Protein AF-A0AAP1RP75-F1 (afdb_monomer_lite)

Secondary structure (DSSP, 8-state):
--HHHHHHHHHHHTTTS-HHHHHHHHHHHHHHHHH-S-HHHHHHHH--HHHHHHHHHHHHHHHHHHHS-SHHHHHHHHHHHHTT-THHHHHHHHHHHHHHHHHHHHHHHHHHHHTHHHHHHHHHHHH-GGG--HHHHHHHHHHHHHHHHHHHHHHHHHHHHHHHHHHHHHHHHHHHHHT--

Organism: Mammaliicoccus lentus (NCBI:txid42858)

pLDDT: mean 87.61, std 8.23, range [41.91, 96.12]

Radius of gyration: 26.43 Å; chains: 1; bounding box: 54×25×79 Å

Foldseek 3Di:
DFPVVLLVQLLVLLVPDDPVVSVVVSVVVVVVCVPDPDRVVVCVLVDHSNLVSLLVQLVVLLVVCVVPVDPVSLVSNLVSLCVNDVVCNCVLVVLVVVLVVVLVVLLVQLVVLLCLVVVLVVCCVVVNPVSPDPVSVVSSVVSNVVSVVSNVVSVVSSSVSSVVSSVVSVVVSVVVVVVSD

Structure (mmCIF, N/CA/C/O backbone):
data_AF-A0AAP1RP75-F1
#
_entry.id   AF-A0AAP1RP75-F1
#
loop_
_atom_site.group_PDB
_atom_site.id
_atom_site.type_symbol
_atom_site.label_atom_id
_atom_site.label_alt_id
_atom_site.label_comp_id
_atom_site.label_asym_id
_atom_site.label_entity_id
_atom_site.label_seq_id
_atom_site.pdbx_PDB_ins_code
_atom_site.Cartn_x
_atom_site.Cartn_y
_atom_site.Cartn_z
_atom_site.occupancy
_atom_site.B_iso_or_equiv
_atom_site.auth_seq_id
_atom_site.auth_comp_id
_atom_site.auth_asym_id
_atom_site.auth_atom_id
_atom_site.pdbx_PDB_model_num
ATOM 1 N N . MET A 1 1 ? -29.592 -3.137 24.146 1.00 80.94 1 MET A N 1
ATOM 2 C CA . MET A 1 1 ? -28.405 -3.979 24.413 1.00 80.94 1 MET A CA 1
ATOM 3 C C . MET A 1 1 ? -27.857 -3.495 25.737 1.00 80.94 1 MET A C 1
ATOM 5 O O . MET A 1 1 ? -27.804 -2.287 25.896 1.00 80.94 1 MET A O 1
ATOM 9 N N . ASP A 1 2 ? -27.552 -4.378 26.682 1.00 90.06 2 ASP A N 1
ATOM 10 C CA . ASP A 1 2 ? -26.884 -4.002 27.935 1.00 90.06 2 ASP A CA 1
ATOM 11 C C . ASP A 1 2 ? -25.353 -4.013 27.769 1.00 90.06 2 ASP A C 1
ATOM 13 O O . ASP A 1 2 ? -24.830 -4.541 26.782 1.00 90.06 2 ASP A O 1
ATOM 17 N N . LYS A 1 3 ? -24.635 -3.443 28.741 1.00 90.12 3 LYS A N 1
ATOM 18 C CA . LYS A 1 3 ? -23.169 -3.350 28.757 1.00 90.12 3 LYS A CA 1
ATOM 19 C C . LYS A 1 3 ? -22.463 -4.693 28.565 1.00 90.12 3 LYS A C 1
ATOM 21 O O . LYS A 1 3 ? -21.530 -4.778 27.770 1.00 90.12 3 LYS A O 1
ATOM 26 N N . ILE A 1 4 ? -22.880 -5.736 29.286 1.00 91.25 4 ILE A N 1
ATOM 27 C CA . ILE A 1 4 ? -22.216 -7.048 29.242 1.00 91.25 4 ILE A CA 1
ATOM 28 C C . ILE A 1 4 ? -22.395 -7.648 27.852 1.00 91.25 4 ILE A C 1
ATOM 30 O O . ILE A 1 4 ? -21.435 -8.108 27.236 1.00 91.25 4 ILE A O 1
ATOM 34 N N . THR A 1 5 ? -23.615 -7.574 27.324 1.00 92.88 5 THR A N 1
ATOM 35 C CA . THR A 1 5 ? -23.913 -8.011 25.964 1.00 92.88 5 THR A CA 1
ATOM 36 C C . THR A 1 5 ? -23.076 -7.236 24.941 1.00 92.88 5 THR A C 1
ATOM 38 O O . THR A 1 5 ? -22.473 -7.854 24.066 1.00 92.88 5 THR A O 1
ATOM 41 N N . PHE A 1 6 ? -22.966 -5.910 25.064 1.00 94.44 6 PHE A N 1
ATOM 42 C CA . PHE A 1 6 ? -22.150 -5.081 24.169 1.00 94.44 6 PHE A CA 1
ATOM 43 C C . PHE A 1 6 ? -20.674 -5.492 24.167 1.00 94.44 6 PHE A C 1
ATOM 45 O O . PHE A 1 6 ? -20.100 -5.704 23.097 1.00 94.44 6 PHE A O 1
ATOM 52 N N . LEU A 1 7 ? -20.067 -5.621 25.351 1.00 94.56 7 LEU A N 1
ATOM 53 C CA . LEU A 1 7 ? -18.652 -5.963 25.492 1.00 94.56 7 LEU A CA 1
ATOM 54 C C . LEU A 1 7 ? -18.357 -7.378 24.983 1.00 94.56 7 LEU A C 1
ATOM 56 O O . LEU A 1 7 ? -17.388 -7.558 24.253 1.00 94.56 7 LEU A O 1
ATOM 60 N N . ASN A 1 8 ? -19.230 -8.349 25.263 1.00 94.81 8 ASN A N 1
ATOM 61 C CA . ASN A 1 8 ? -19.083 -9.711 24.745 1.00 94.81 8 ASN A CA 1
ATOM 62 C C . ASN A 1 8 ? -19.142 -9.752 23.211 1.00 94.81 8 ASN A C 1
ATOM 64 O O . ASN A 1 8 ? -18.315 -10.406 22.577 1.00 94.81 8 ASN A O 1
ATOM 68 N N . TYR A 1 9 ? -20.089 -9.031 22.597 1.00 95.12 9 TYR A N 1
ATOM 69 C CA . TYR A 1 9 ? -20.157 -8.937 21.135 1.00 95.12 9 TYR A CA 1
ATOM 70 C C . TYR A 1 9 ? -18.933 -8.236 20.543 1.00 95.12 9 TYR A C 1
ATOM 72 O O . TYR A 1 9 ? -18.458 -8.627 19.478 1.00 95.12 9 TYR A O 1
ATOM 80 N N . LEU A 1 10 ? -18.422 -7.196 21.208 1.00 94.94 10 LEU A N 1
ATOM 81 C CA . LEU A 1 10 ? -17.217 -6.509 20.761 1.00 94.94 10 LEU A CA 1
ATOM 82 C C . LEU A 1 10 ? -15.991 -7.427 20.834 1.00 94.94 10 LEU A C 1
ATOM 84 O O . LEU A 1 10 ? -15.222 -7.470 19.877 1.00 94.94 10 LEU A O 1
ATOM 88 N N . GLU A 1 11 ? -15.818 -8.173 21.926 1.00 95.75 11 GLU A N 1
ATOM 89 C CA . GLU A 1 11 ? -14.696 -9.101 22.088 1.00 95.75 11 GLU A CA 1
ATOM 90 C C . GLU A 1 11 ? -14.718 -10.211 21.026 1.00 95.75 11 GLU A C 1
ATOM 92 O O . GLU A 1 11 ? -13.679 -10.509 20.427 1.00 95.75 11 GLU A O 1
ATOM 97 N N . ASP A 1 12 ? -15.899 -10.772 20.742 1.00 95.81 12 ASP A N 1
ATOM 98 C CA . ASP A 1 12 ? -16.086 -11.787 19.700 1.00 95.81 12 ASP A CA 1
ATOM 99 C C . ASP A 1 12 ? -15.750 -11.241 18.302 1.00 95.81 12 ASP A C 1
ATOM 101 O O . ASP A 1 12 ? -14.968 -11.840 17.556 1.00 95.81 12 ASP A O 1
ATOM 105 N N . GLU A 1 13 ? -16.242 -10.045 17.965 1.00 94.44 13 GLU A N 1
ATOM 106 C CA . GLU A 1 13 ? -15.925 -9.389 16.690 1.00 94.44 13 GLU A CA 1
ATOM 107 C C . GLU A 1 13 ? -14.436 -8.998 16.587 1.00 94.44 13 GLU A C 1
ATOM 109 O O . GLU A 1 13 ? -13.909 -8.912 15.478 1.00 94.44 13 GLU A O 1
ATOM 114 N N . LEU A 1 14 ? -13.734 -8.807 17.713 1.00 94.38 14 LEU A N 1
ATOM 115 C CA . LEU A 1 14 ? -12.290 -8.535 17.778 1.00 94.38 14 LEU A CA 1
ATOM 116 C C . LEU A 1 14 ? -11.418 -9.802 17.864 1.00 94.38 14 LEU A C 1
ATOM 118 O O . LEU A 1 14 ? -10.189 -9.695 17.897 1.00 94.38 14 LEU A O 1
ATOM 122 N N . SER A 1 15 ? -12.006 -11.001 17.845 1.00 93.06 15 SER A N 1
ATOM 123 C CA . SER A 1 15 ? -11.323 -12.293 18.047 1.00 93.06 15 SER A CA 1
ATOM 124 C C . SER A 1 15 ? -10.111 -12.554 17.142 1.00 93.06 15 SER A C 1
ATOM 126 O O . SER A 1 15 ? -9.231 -13.332 17.510 1.00 93.06 15 SER A O 1
ATOM 128 N N . ARG A 1 16 ? -10.027 -11.900 15.974 1.00 89.75 16 ARG A N 1
ATOM 129 C CA . ARG A 1 16 ? -8.902 -12.044 15.030 1.00 89.75 16 ARG A CA 1
ATOM 130 C C . ARG A 1 16 ? -7.642 -11.270 15.430 1.00 89.75 16 ARG A C 1
ATOM 132 O O . ARG A 1 16 ? -6.609 -11.463 14.795 1.00 89.75 16 ARG A O 1
ATOM 139 N N . LEU A 1 17 ? -7.724 -10.371 16.412 1.00 90.31 17 LEU A N 1
ATOM 140 C CA . LEU A 1 17 ? -6.561 -9.630 16.896 1.00 90.31 17 LEU A CA 1
ATOM 141 C C . LEU A 1 17 ? -5.707 -10.485 17.839 1.00 90.31 17 LEU A C 1
ATOM 143 O O . LEU A 1 17 ? -6.236 -11.354 18.540 1.00 90.31 17 LEU A O 1
ATOM 147 N N . PRO A 1 18 ? -4.393 -10.210 17.927 1.00 92.44 18 PRO A N 1
ATOM 148 C CA . PRO A 1 18 ? -3.568 -10.740 18.999 1.00 92.44 18 PRO A CA 1
ATOM 149 C C . PRO A 1 18 ? -4.188 -10.414 20.359 1.00 92.44 18 PRO A C 1
ATOM 151 O O . PRO A 1 18 ? -4.636 -9.290 20.591 1.00 92.44 18 PRO A O 1
ATOM 154 N N . LYS A 1 19 ? -4.167 -11.384 21.280 1.00 92.19 19 LYS A N 1
ATOM 155 C CA . LYS A 1 19 ? -4.791 -11.249 22.604 1.00 92.19 19 LYS A CA 1
ATOM 156 C C . LYS A 1 19 ? -4.385 -9.952 23.319 1.00 92.19 19 LYS A C 1
ATOM 158 O O . LYS A 1 19 ? -5.246 -9.245 23.814 1.00 92.19 19 LYS A O 1
ATOM 163 N N . ALA A 1 20 ? -3.101 -9.594 23.285 1.00 91.56 20 ALA A N 1
ATOM 164 C CA . ALA A 1 20 ? -2.602 -8.374 23.922 1.00 91.56 20 ALA A CA 1
ATOM 165 C C . ALA A 1 20 ? -3.228 -7.079 23.362 1.00 91.56 20 ALA A C 1
ATOM 167 O O . ALA A 1 20 ? -3.511 -6.156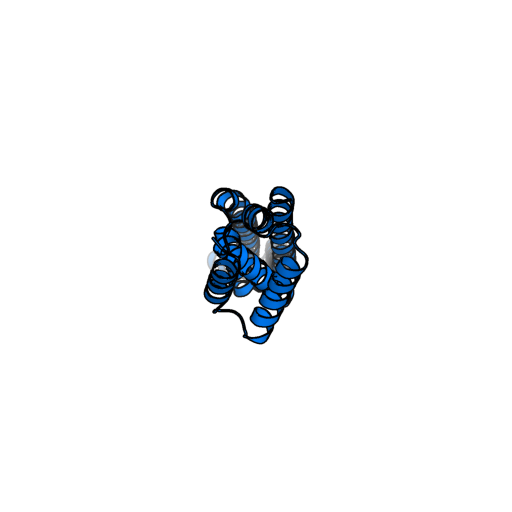 24.122 1.00 91.56 20 ALA A O 1
ATOM 168 N N . GLU A 1 21 ? -3.455 -6.997 22.047 1.00 91.62 21 GLU A N 1
ATOM 169 C CA . GLU A 1 21 ? -4.107 -5.832 21.432 1.00 91.62 21 GLU A CA 1
ATOM 170 C C . GLU A 1 21 ? -5.602 -5.808 21.731 1.00 91.62 21 GLU A C 1
ATOM 172 O O . GLU A 1 21 ? -6.149 -4.752 22.046 1.00 91.62 21 GLU A O 1
ATOM 177 N N . ARG A 1 22 ? -6.255 -6.974 21.674 1.00 94.81 22 ARG A N 1
ATOM 178 C CA . ARG A 1 22 ? -7.671 -7.107 22.014 1.00 94.81 22 ARG A CA 1
ATOM 179 C C . ARG A 1 22 ? -7.933 -6.687 23.458 1.00 94.81 22 ARG A C 1
ATOM 181 O O . ARG A 1 22 ? -8.795 -5.847 23.679 1.00 94.81 22 ARG A O 1
ATOM 188 N N . ASP A 1 23 ? -7.160 -7.207 24.409 1.00 94.56 23 ASP A N 1
ATOM 189 C CA . ASP A 1 23 ? -7.313 -6.916 25.838 1.00 94.56 23 ASP A CA 1
ATOM 190 C C . ASP A 1 23 ? -7.119 -5.415 26.117 1.00 94.56 23 ASP A C 1
ATOM 192 O O . ASP A 1 23 ? -7.867 -4.822 26.891 1.00 94.56 23 ASP A O 1
ATOM 196 N N . LYS A 1 24 ? -6.177 -4.760 25.421 1.00 94.56 24 LYS A N 1
ATOM 197 C CA . LYS A 1 24 ? -5.988 -3.305 25.509 1.00 94.56 24 LYS A CA 1
ATOM 198 C C . LYS A 1 24 ? -7.231 -2.534 25.055 1.00 94.56 24 LYS A C 1
ATOM 200 O O . LYS A 1 24 ? -7.644 -1.593 25.726 1.00 94.56 24 LYS A O 1
ATOM 205 N N . ILE A 1 25 ? -7.818 -2.918 23.923 1.00 93.88 25 ILE A N 1
ATOM 206 C CA . ILE A 1 25 ? -9.022 -2.265 23.394 1.00 93.88 25 ILE A CA 1
ATOM 207 C C . ILE A 1 25 ? -10.211 -2.513 24.324 1.00 93.88 25 ILE A C 1
ATOM 209 O O . ILE A 1 25 ? -10.947 -1.578 24.627 1.00 93.88 25 ILE A O 1
ATOM 213 N N . MET A 1 26 ? -10.385 -3.745 24.809 1.00 96.12 26 MET A N 1
ATOM 214 C CA . MET A 1 26 ? -11.451 -4.079 25.755 1.00 96.12 26 MET A CA 1
ATOM 215 C C . MET A 1 26 ? -11.338 -3.250 27.035 1.00 96.12 26 MET A C 1
ATOM 217 O O . MET A 1 26 ? -12.326 -2.648 27.443 1.00 96.12 26 MET A O 1
ATOM 221 N N . TYR A 1 27 ? -10.130 -3.097 27.584 1.00 95.56 27 TYR A N 1
ATOM 222 C CA . TYR A 1 27 ? -9.876 -2.247 28.749 1.00 95.56 27 TYR A CA 1
ATOM 223 C C . TYR A 1 27 ? -10.266 -0.774 28.520 1.00 95.56 27 TYR A C 1
ATOM 225 O O . TYR A 1 27 ? -10.854 -0.139 29.399 1.00 95.56 27 TYR A O 1
ATOM 233 N N . GLU A 1 28 ? -9.989 -0.216 27.335 1.00 94.12 28 GLU A N 1
ATOM 234 C CA . GLU A 1 28 ? -10.413 1.148 26.981 1.00 94.12 28 GLU A CA 1
ATOM 235 C C . GLU A 1 28 ? -11.946 1.294 26.985 1.00 94.12 28 GLU A C 1
ATOM 237 O O . GLU A 1 28 ? -12.467 2.289 27.494 1.00 94.12 28 GLU A O 1
ATOM 242 N N . TYR A 1 29 ? -12.684 0.311 26.455 1.00 93.62 29 TYR A N 1
ATOM 243 C CA . TYR A 1 29 ? -14.152 0.343 26.464 1.00 93.62 29 TYR A CA 1
ATOM 244 C C . TYR A 1 29 ? -14.734 0.080 27.853 1.00 93.62 29 TYR A C 1
ATOM 246 O O . TYR A 1 29 ? -15.658 0.780 28.256 1.00 93.62 29 TYR A O 1
ATOM 254 N N . GLU A 1 30 ? -14.183 -0.862 28.615 1.00 94.12 30 GLU A N 1
ATOM 255 C CA . GLU A 1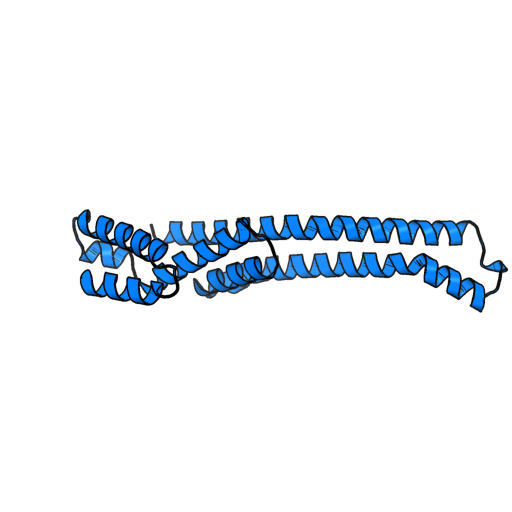 30 ? -14.580 -1.114 30.005 1.00 94.12 30 GLU A CA 1
ATOM 256 C C . GLU A 1 30 ? -14.432 0.139 30.871 1.00 94.12 30 GLU A C 1
ATOM 258 O O . GLU A 1 30 ? -15.353 0.481 31.615 1.00 94.12 30 GLU A O 1
ATOM 263 N N . THR A 1 31 ? -13.317 0.859 30.713 1.00 93.25 31 THR A N 1
ATOM 264 C CA . THR A 1 31 ? -13.065 2.128 31.409 1.00 93.25 31 THR A CA 1
ATOM 265 C C . THR A 1 31 ? -14.093 3.186 31.007 1.00 93.25 31 THR A C 1
ATOM 267 O O . THR A 1 31 ? -14.691 3.812 31.877 1.00 93.25 31 THR A O 1
ATOM 270 N N . LYS A 1 32 ? -14.397 3.329 29.707 1.00 92.44 32 LYS A N 1
ATOM 271 C CA . LYS A 1 32 ? -15.452 4.247 29.235 1.00 92.44 32 LYS A CA 1
ATOM 272 C C . LYS A 1 32 ? -16.821 3.935 29.831 1.00 92.44 32 LYS A C 1
ATOM 274 O O . LYS A 1 32 ? -17.531 4.850 30.227 1.00 92.44 32 LYS A O 1
ATOM 279 N N . PHE A 1 33 ? -17.191 2.657 29.903 1.00 92.81 33 PHE A N 1
ATOM 280 C CA . PHE A 1 33 ? -18.446 2.243 30.531 1.00 92.81 33 PHE A CA 1
ATOM 281 C C . PHE A 1 33 ? -18.452 2.476 32.044 1.00 92.81 33 PHE A C 1
ATOM 283 O O . PHE A 1 33 ? -19.515 2.689 32.610 1.00 92.81 33 PHE A O 1
ATOM 290 N N . PHE A 1 34 ? -17.298 2.409 32.710 1.00 90.94 34 PHE A N 1
ATOM 291 C CA . PHE A 1 34 ? -17.183 2.708 34.138 1.00 90.94 34 PHE A CA 1
ATOM 292 C C . PHE A 1 34 ? -17.322 4.209 34.437 1.00 90.94 34 PHE A C 1
ATOM 294 O O . PHE A 1 34 ? -17.916 4.580 35.444 1.00 90.94 34 PHE A O 1
ATOM 301 N N . GLU A 1 35 ? -16.799 5.069 33.561 1.00 91.25 35 GLU A N 1
ATOM 302 C CA . GLU A 1 35 ? -16.876 6.531 33.694 1.00 91.25 35 GLU A CA 1
ATOM 303 C C . GLU A 1 35 ? -18.216 7.120 33.214 1.00 91.25 35 GLU A C 1
ATOM 305 O O . GLU A 1 35 ? -18.520 8.284 33.488 1.00 91.25 35 GLU A O 1
ATOM 310 N N . ALA A 1 36 ? -19.027 6.336 32.501 1.00 89.50 36 ALA A N 1
ATOM 311 C CA . ALA A 1 36 ? -20.296 6.784 31.950 1.00 89.50 36 ALA A CA 1
ATOM 312 C C . ALA A 1 36 ? -21.339 7.045 33.043 1.00 89.50 36 ALA A C 1
ATOM 314 O O . ALA A 1 36 ? -21.627 6.190 33.877 1.00 89.50 36 ALA A O 1
ATOM 315 N N . GLN A 1 37 ? -21.974 8.217 32.990 1.00 87.50 37 GLN A N 1
ATOM 316 C CA . GLN A 1 37 ? -23.101 8.538 33.871 1.00 87.50 37 GLN A CA 1
ATOM 317 C C . GLN A 1 37 ? -24.381 7.783 33.483 1.00 87.50 37 GLN A C 1
ATOM 319 O O . GLN A 1 37 ? -25.207 7.494 34.346 1.00 87.50 37 GLN A O 1
ATOM 324 N N . ASN A 1 38 ? -24.542 7.463 32.195 1.00 90.25 38 ASN A N 1
ATOM 325 C CA . ASN A 1 38 ? -25.688 6.741 31.657 1.00 90.25 38 ASN A CA 1
ATOM 326 C C . ASN A 1 38 ? -25.227 5.705 30.619 1.00 90.25 38 ASN A C 1
ATOM 328 O O . ASN A 1 38 ? -24.786 6.055 29.523 1.00 90.25 38 ASN A O 1
ATOM 332 N N . GLU A 1 39 ? -25.328 4.420 30.965 1.00 88.94 39 GLU A N 1
ATOM 333 C CA . GLU A 1 39 ? -24.899 3.326 30.086 1.00 88.94 39 GLU A CA 1
ATOM 334 C C . GLU A 1 39 ? -25.766 3.206 28.821 1.00 88.94 39 GLU A C 1
ATOM 336 O O . GLU A 1 39 ? -25.239 2.881 27.758 1.00 88.94 39 GLU A O 1
ATOM 341 N N . GLU A 1 40 ? -27.074 3.485 28.893 1.00 87.31 40 GLU A N 1
ATOM 342 C CA . GLU A 1 40 ? -27.961 3.399 27.721 1.00 87.31 40 GLU A CA 1
ATOM 343 C C . GLU A 1 40 ? -27.636 4.477 26.686 1.00 87.31 40 GLU A C 1
ATOM 345 O O . GLU A 1 40 ? -27.588 4.197 25.485 1.00 87.31 40 GLU A O 1
ATOM 350 N N . GLU A 1 41 ? -27.371 5.696 27.154 1.00 88.75 41 GLU A N 1
ATOM 351 C CA . GLU A 1 41 ? -26.971 6.816 26.304 1.00 88.75 41 GLU A CA 1
ATOM 352 C C . GLU A 1 41 ? -25.615 6.546 25.642 1.00 88.75 41 GLU A C 1
ATOM 354 O O . GLU A 1 41 ? -25.485 6.702 24.427 1.00 88.75 41 GLU A O 1
ATOM 359 N N . LEU A 1 42 ? -24.648 6.014 26.400 1.00 90.56 42 LEU A N 1
ATOM 360 C CA . LEU A 1 42 ? -23.352 5.614 25.853 1.00 90.56 42 LEU A CA 1
ATOM 361 C C . LEU A 1 42 ? -23.494 4.522 24.782 1.00 90.56 42 LEU A C 1
ATOM 363 O O . LEU A 1 42 ? -22.838 4.587 23.747 1.00 90.56 42 LEU A O 1
ATOM 367 N N . ILE A 1 43 ? -24.340 3.508 24.988 1.00 90.19 43 ILE A N 1
ATOM 368 C CA . ILE A 1 43 ? -24.555 2.450 23.983 1.00 90.19 43 ILE A CA 1
ATOM 369 C C . ILE A 1 43 ? -25.165 3.030 22.705 1.00 90.19 43 ILE A C 1
ATOM 371 O O . ILE A 1 43 ? -24.789 2.621 21.603 1.00 90.19 43 ILE A O 1
ATOM 375 N N . HIS A 1 44 ? -26.079 3.993 22.838 1.00 86.38 44 HIS A N 1
ATOM 376 C CA . HIS A 1 44 ? -26.653 4.692 21.695 1.00 86.38 44 HIS A CA 1
ATOM 377 C C . HIS A 1 44 ? -25.595 5.513 20.935 1.00 86.38 44 HIS A C 1
ATOM 379 O O . HIS A 1 44 ? -25.569 5.478 19.705 1.00 86.38 44 HIS A O 1
ATOM 385 N N . GLU A 1 45 ? -24.692 6.189 21.649 1.00 86.44 45 GLU A N 1
ATOM 386 C CA . GLU A 1 45 ? -23.582 6.960 21.072 1.00 86.44 45 GLU A CA 1
ATOM 387 C C . GLU A 1 45 ? -22.536 6.062 20.384 1.00 86.44 45 GLU A C 1
ATOM 389 O O . GLU A 1 45 ? -22.131 6.306 19.246 1.00 86.44 45 GLU A O 1
ATOM 394 N N . LEU A 1 46 ? -22.126 4.971 21.038 1.00 87.56 46 LEU A N 1
ATOM 395 C CA . LEU A 1 46 ? -21.146 4.019 20.506 1.00 87.56 46 LEU A CA 1
ATOM 396 C C . LEU A 1 46 ? -21.670 3.262 19.275 1.00 87.56 46 LEU A C 1
ATOM 398 O O . LEU A 1 46 ? -20.894 2.902 18.379 1.00 87.56 46 LEU A O 1
ATOM 402 N N . GLY A 1 47 ? -22.977 3.004 19.222 1.00 87.50 47 GLY A N 1
ATOM 403 C CA . GLY A 1 47 ? -23.633 2.304 18.127 1.00 87.50 47 GLY A CA 1
ATOM 404 C C . GLY A 1 47 ? -23.333 0.801 18.111 1.00 87.50 47 GLY A C 1
ATOM 405 O O . GLY A 1 47 ? -23.449 0.106 19.114 1.00 87.50 47 GLY A O 1
ATOM 406 N N . ASN A 1 48 ? -23.006 0.251 16.938 1.00 89.69 48 ASN A N 1
ATOM 407 C CA . ASN A 1 48 ? -22.873 -1.199 16.750 1.00 89.69 48 ASN A CA 1
ATOM 408 C C . ASN A 1 48 ? -21.432 -1.701 17.037 1.00 89.69 48 ASN A C 1
ATOM 410 O O . ASN A 1 48 ? -20.512 -1.265 16.332 1.00 89.69 48 ASN A O 1
ATOM 414 N N . PRO A 1 49 ? -21.223 -2.682 17.947 1.00 91.00 49 PRO A N 1
ATOM 415 C CA . PRO A 1 49 ? -19.916 -3.305 18.219 1.00 91.00 49 PRO A CA 1
ATOM 416 C C . PRO A 1 49 ? -19.163 -3.772 16.968 1.00 91.00 49 PRO A C 1
ATOM 418 O O . PRO A 1 49 ? -17.956 -3.573 16.832 1.00 91.00 49 PRO A O 1
ATOM 421 N N . LYS A 1 50 ? -19.883 -4.308 15.980 1.00 90.50 50 LYS A N 1
ATOM 422 C CA . LYS A 1 50 ? -19.308 -4.748 14.705 1.00 90.50 50 LYS A CA 1
ATOM 423 C C . LYS A 1 50 ? -18.712 -3.600 13.895 1.00 90.50 50 LYS A C 1
ATOM 425 O O . LYS A 1 50 ? -17.702 -3.765 13.211 1.00 90.50 50 LYS A O 1
ATOM 430 N N . ALA A 1 51 ? -19.339 -2.425 13.940 1.00 87.81 51 ALA A N 1
ATOM 431 C CA . ALA A 1 51 ? -18.815 -1.240 13.268 1.00 87.81 51 ALA A CA 1
ATOM 432 C C . ALA A 1 51 ? -17.528 -0.751 13.949 1.00 87.81 51 ALA A C 1
ATOM 434 O O . ALA A 1 51 ? -16.597 -0.329 13.261 1.00 87.81 51 ALA A O 1
ATOM 435 N N . ILE A 1 52 ? -17.449 -0.866 15.277 1.00 90.75 52 ILE A N 1
ATOM 436 C CA . ILE A 1 52 ? -16.241 -0.571 16.052 1.00 90.75 52 ILE A CA 1
ATOM 437 C C . ILE A 1 52 ? -15.117 -1.539 15.676 1.00 90.75 52 ILE A C 1
ATOM 439 O O . ILE A 1 52 ? -14.039 -1.084 15.295 1.00 90.75 52 ILE A O 1
ATOM 443 N N . ALA A 1 53 ? -15.375 -2.849 15.685 1.00 92.12 53 ALA A N 1
ATOM 444 C CA . ALA A 1 53 ? -14.380 -3.855 15.314 1.00 92.12 53 ALA A CA 1
ATOM 445 C C . ALA A 1 53 ? -13.828 -3.627 13.897 1.00 92.12 53 ALA A C 1
ATOM 447 O O . ALA A 1 53 ? -12.617 -3.620 13.684 1.00 92.12 53 ALA A O 1
ATOM 448 N N . LYS A 1 54 ? -14.695 -3.311 12.925 1.00 89.94 54 LYS A N 1
ATOM 449 C CA . LYS A 1 54 ? -14.262 -2.928 11.570 1.00 89.94 54 LYS A CA 1
ATOM 450 C C . LYS A 1 54 ? -13.355 -1.692 11.555 1.00 89.94 54 LYS A C 1
ATOM 452 O O . LYS A 1 54 ? -12.375 -1.679 10.813 1.00 89.94 54 LYS A O 1
ATOM 457 N N . LYS A 1 55 ? -13.657 -0.657 12.354 1.00 88.94 55 LYS A N 1
ATOM 458 C CA . LYS A 1 55 ? -12.806 0.545 12.477 1.00 88.94 55 LYS A CA 1
ATOM 459 C C . LYS A 1 55 ? -11.441 0.202 13.068 1.00 88.94 55 LYS A C 1
ATOM 461 O O . LYS A 1 55 ? -10.435 0.731 12.599 1.00 88.94 55 LYS A O 1
ATOM 466 N N . VAL A 1 56 ? -11.402 -0.676 14.068 1.00 91.88 56 VAL A N 1
ATOM 467 C CA . VAL A 1 56 ? -10.152 -1.174 14.654 1.00 91.88 56 VAL A CA 1
ATOM 468 C C . VAL A 1 56 ? -9.324 -1.887 13.587 1.00 91.88 56 VAL A C 1
ATOM 470 O O . VAL A 1 56 ? -8.201 -1.466 13.327 1.00 91.88 56 VAL A O 1
ATOM 473 N N . TYR A 1 57 ? -9.898 -2.868 12.883 1.00 92.00 57 TYR A N 1
ATOM 474 C CA . TYR A 1 57 ? -9.191 -3.596 11.825 1.00 92.00 57 TYR A CA 1
ATOM 475 C C . TYR A 1 57 ? -8.675 -2.688 10.706 1.00 92.00 57 TYR A C 1
ATOM 477 O O . TYR A 1 57 ? -7.550 -2.865 10.243 1.00 92.00 57 TYR A O 1
ATOM 485 N N . ALA A 1 58 ? -9.461 -1.694 10.286 1.00 90.00 58 ALA A N 1
ATOM 486 C CA . ALA A 1 58 ? -9.024 -0.729 9.282 1.00 90.00 58 ALA A CA 1
ATOM 487 C C . ALA A 1 58 ? -7.822 0.105 9.764 1.00 90.00 58 ALA A C 1
ATOM 489 O O . ALA A 1 58 ? -6.875 0.304 9.004 1.00 90.00 58 ALA A O 1
ATOM 490 N N . ASN A 1 59 ? -7.815 0.547 11.027 1.00 90.50 59 ASN A N 1
ATOM 491 C CA . ASN A 1 59 ? -6.681 1.277 11.601 1.00 90.50 59 ASN A CA 1
ATOM 492 C C . ASN A 1 59 ? -5.431 0.403 11.752 1.00 90.50 59 ASN A C 1
ATOM 494 O O . ASN A 1 59 ? -4.336 0.868 11.428 1.00 90.50 59 ASN A O 1
ATOM 498 N N . THR A 1 60 ? -5.579 -0.846 12.203 1.00 90.62 60 THR A N 1
ATOM 499 C CA . THR A 1 60 ? -4.462 -1.798 12.295 1.00 90.62 60 THR A CA 1
ATOM 500 C C . THR A 1 60 ? -3.862 -2.041 10.911 1.00 90.62 60 THR A C 1
ATOM 502 O O . THR A 1 60 ? -2.672 -1.819 10.717 1.00 90.62 60 THR A O 1
ATOM 505 N N . ALA A 1 61 ? -4.693 -2.333 9.905 1.00 91.06 61 ALA A N 1
ATOM 506 C CA . ALA A 1 61 ? -4.231 -2.571 8.539 1.00 91.06 61 ALA A CA 1
ATOM 507 C C . ALA A 1 61 ? -3.522 -1.352 7.913 1.00 91.06 61 ALA A C 1
ATOM 509 O O . ALA A 1 61 ? -2.527 -1.511 7.206 1.00 91.06 61 ALA A O 1
ATOM 510 N N . ILE A 1 62 ? -3.997 -0.125 8.175 1.00 89.62 62 ILE A N 1
ATOM 511 C CA . ILE A 1 62 ? -3.304 1.103 7.743 1.00 89.62 62 ILE A CA 1
ATOM 512 C C . ILE A 1 62 ? -1.962 1.254 8.459 1.00 89.62 62 ILE A C 1
ATOM 514 O O . ILE A 1 62 ? -0.981 1.629 7.824 1.00 89.62 62 ILE A O 1
ATOM 518 N N . THR A 1 63 ? -1.907 0.964 9.760 1.00 90.94 63 THR A N 1
ATOM 519 C CA . THR A 1 63 ? -0.673 1.061 10.550 1.00 90.94 63 THR A CA 1
ATOM 520 C C . THR A 1 63 ? 0.372 0.064 10.044 1.00 90.94 63 THR A C 1
ATOM 522 O O . THR A 1 63 ? 1.511 0.454 9.794 1.00 90.94 63 THR A O 1
ATOM 525 N N . ASP A 1 64 ? -0.025 -1.179 9.769 1.00 90.62 64 ASP A N 1
ATOM 526 C CA . ASP A 1 64 ? 0.849 -2.201 9.180 1.00 90.62 64 ASP A CA 1
ATOM 527 C C . ASP A 1 64 ? 1.372 -1.783 7.797 1.00 90.62 64 ASP A C 1
ATOM 529 O O . ASP A 1 64 ? 2.546 -1.979 7.465 1.00 90.62 64 ASP A O 1
ATOM 533 N N . ALA A 1 65 ? 0.513 -1.166 6.982 1.00 91.81 65 ALA A N 1
ATOM 534 C CA . ALA A 1 65 ? 0.887 -0.658 5.669 1.00 91.81 65 ALA A CA 1
ATOM 535 C C . ALA A 1 65 ? 1.778 0.593 5.729 1.00 91.81 65 ALA A C 1
ATOM 537 O O . ALA A 1 65 ? 2.578 0.806 4.823 1.00 91.81 65 ALA A O 1
ATOM 538 N N . GLU A 1 66 ? 1.694 1.401 6.786 1.00 90.50 66 GLU A N 1
ATOM 539 C CA . GLU A 1 66 ? 2.626 2.506 7.029 1.00 90.50 66 GLU A CA 1
ATOM 540 C C . GLU A 1 66 ? 4.000 2.018 7.496 1.00 90.50 66 GLU A C 1
ATOM 542 O O . GLU A 1 66 ? 5.009 2.574 7.060 1.00 90.50 66 GLU A O 1
ATOM 547 N N . MET A 1 67 ? 4.056 0.971 8.330 1.00 91.06 67 MET A N 1
ATOM 548 C CA . MET A 1 67 ? 5.325 0.353 8.737 1.00 91.06 67 MET A CA 1
ATOM 549 C C . MET A 1 67 ? 6.018 -0.348 7.562 1.00 91.06 67 MET A C 1
ATOM 551 O O . MET A 1 67 ? 7.237 -0.263 7.416 1.00 91.06 67 MET A O 1
ATOM 555 N N . ALA A 1 68 ? 5.245 -1.025 6.710 1.00 90.62 68 ALA A N 1
ATOM 556 C CA . ALA A 1 68 ? 5.742 -1.736 5.539 1.00 90.62 68 ALA A CA 1
ATOM 557 C C . ALA A 1 68 ? 4.880 -1.418 4.297 1.00 90.62 68 ALA A C 1
ATOM 559 O O . ALA A 1 68 ? 3.944 -2.170 3.992 1.00 90.62 68 ALA A O 1
ATOM 560 N N . PRO A 1 69 ? 5.203 -0.339 3.548 1.00 85.62 69 PRO A N 1
ATOM 561 C CA . PRO A 1 69 ? 4.420 0.137 2.406 1.00 85.62 69 PRO A CA 1
ATOM 562 C C . PRO A 1 69 ? 4.678 -0.707 1.152 1.00 85.62 69 PRO A C 1
ATOM 564 O O . PRO A 1 69 ? 5.364 -0.296 0.219 1.00 85.62 69 PRO A O 1
ATOM 567 N N . ASN A 1 70 ? 4.125 -1.917 1.137 1.00 88.19 70 ASN A N 1
ATOM 568 C CA . ASN A 1 70 ? 4.133 -2.817 -0.014 1.00 88.19 70 ASN A CA 1
ATOM 569 C C . ASN A 1 70 ? 2.710 -3.054 -0.546 1.00 88.19 70 ASN A C 1
ATOM 571 O O . ASN A 1 70 ? 1.720 -2.775 0.132 1.00 88.19 70 ASN A O 1
ATOM 575 N N . PHE A 1 71 ? 2.613 -3.613 -1.757 1.00 84.94 71 PHE A N 1
ATOM 576 C CA . PHE A 1 71 ? 1.331 -3.853 -2.427 1.00 84.94 71 PHE A CA 1
ATOM 577 C C . PHE A 1 71 ? 0.349 -4.658 -1.566 1.00 84.94 71 PHE A C 1
ATOM 579 O O . PHE A 1 71 ? -0.815 -4.283 -1.456 1.00 84.94 71 PHE A O 1
ATOM 586 N N . LYS A 1 72 ? 0.814 -5.736 -0.918 1.00 89.50 72 LYS A N 1
ATOM 587 C CA . LYS A 1 72 ? -0.031 -6.616 -0.097 1.00 89.50 72 LYS A CA 1
ATOM 588 C C . LYS A 1 72 ? -0.646 -5.856 1.078 1.00 89.50 72 LYS A C 1
ATOM 590 O O . LYS A 1 72 ? -1.850 -5.952 1.296 1.00 89.50 72 LYS A O 1
ATOM 595 N N . ASN A 1 73 ? 0.165 -5.090 1.800 1.00 90.75 73 ASN A N 1
ATOM 596 C CA . ASN A 1 73 ? -0.279 -4.363 2.984 1.00 90.75 73 ASN A CA 1
ATOM 597 C C . ASN A 1 73 ? -1.188 -3.187 2.609 1.00 90.75 73 ASN A C 1
ATOM 599 O O . ASN A 1 73 ? -2.243 -3.017 3.213 1.00 90.75 73 ASN A O 1
ATOM 603 N N . VAL A 1 74 ? -0.846 -2.428 1.561 1.00 87.81 74 VAL A N 1
ATOM 604 C CA . VAL A 1 74 ? -1.694 -1.332 1.063 1.00 87.81 74 VAL A CA 1
ATOM 605 C C . VAL A 1 74 ? -3.034 -1.867 0.555 1.00 87.81 74 VAL A C 1
ATOM 607 O O . VAL A 1 74 ? -4.079 -1.314 0.887 1.00 87.81 74 VAL A O 1
ATOM 610 N N . PHE A 1 75 ? -3.035 -2.972 -0.193 1.00 88.31 75 PHE A N 1
ATOM 611 C CA . PHE A 1 75 ? -4.268 -3.607 -0.657 1.00 88.31 75 PHE A CA 1
ATOM 612 C C . PHE A 1 75 ? -5.125 -4.119 0.509 1.00 88.31 75 PHE A C 1
ATOM 614 O O . PHE A 1 75 ? -6.338 -3.910 0.520 1.00 88.31 75 PHE A O 1
ATOM 621 N N . HIS A 1 76 ? -4.505 -4.730 1.523 1.00 89.69 76 HIS A N 1
ATOM 622 C CA . HIS A 1 76 ? -5.201 -5.155 2.736 1.00 89.69 76 HIS A CA 1
ATOM 623 C C . HIS A 1 76 ? -5.822 -3.966 3.491 1.00 89.69 76 HIS A C 1
ATOM 625 O O . HIS A 1 76 ? -6.992 -4.031 3.868 1.00 89.69 76 HIS A O 1
ATOM 631 N N . ALA A 1 77 ? -5.094 -2.852 3.627 1.00 89.38 77 ALA A N 1
ATOM 632 C CA . ALA A 1 77 ? -5.591 -1.614 4.232 1.00 89.38 77 ALA A CA 1
ATOM 633 C C . ALA A 1 77 ? -6.777 -1.014 3.463 1.00 89.38 77 ALA A C 1
ATOM 635 O O . ALA A 1 77 ? -7.759 -0.583 4.074 1.00 89.38 77 ALA A O 1
ATOM 636 N N . ILE A 1 78 ? -6.726 -1.034 2.125 1.00 86.44 78 ILE A N 1
ATOM 637 C CA . ILE A 1 78 ? -7.856 -0.635 1.279 1.00 86.44 78 ILE A CA 1
ATOM 638 C C . ILE A 1 78 ? -9.058 -1.531 1.584 1.00 86.44 78 ILE A C 1
ATOM 640 O O . ILE A 1 78 ? -10.102 -1.012 1.964 1.00 86.44 78 ILE A O 1
ATOM 644 N N . MET A 1 79 ? -8.914 -2.858 1.499 1.00 87.38 79 MET A N 1
ATOM 645 C CA . MET A 1 79 ? -10.014 -3.804 1.741 1.00 87.38 79 MET A CA 1
ATOM 646 C C . MET A 1 79 ? -10.641 -3.643 3.133 1.00 87.38 79 MET A C 1
ATOM 648 O O . MET A 1 79 ? -11.866 -3.629 3.258 1.00 87.38 79 MET A O 1
ATOM 652 N N . ALA A 1 80 ? -9.819 -3.454 4.167 1.00 87.62 80 ALA A N 1
ATOM 653 C CA . ALA A 1 80 ? -10.294 -3.214 5.527 1.00 87.62 80 ALA A CA 1
ATOM 654 C C . ALA A 1 80 ? -11.082 -1.894 5.641 1.00 87.62 80 ALA A C 1
ATOM 656 O O . ALA A 1 80 ? -12.127 -1.848 6.290 1.00 87.62 80 ALA A O 1
ATOM 657 N N . THR A 1 81 ? -10.638 -0.839 4.949 1.00 85.31 81 THR A N 1
ATOM 658 C CA . THR A 1 81 ? -11.314 0.470 4.940 1.00 85.31 81 THR A CA 1
ATOM 659 C C . THR A 1 81 ? -12.613 0.446 4.126 1.00 85.31 81 THR A C 1
ATOM 661 O O . THR A 1 81 ? -13.603 1.057 4.529 1.00 85.31 81 THR A O 1
ATOM 664 N N . LEU A 1 82 ? -12.659 -0.296 3.012 1.00 83.38 82 LEU A N 1
ATOM 665 C CA . LEU A 1 82 ? -13.871 -0.465 2.199 1.00 83.38 82 LEU A CA 1
ATOM 666 C C . LEU A 1 82 ? -15.018 -1.112 2.987 1.00 83.38 82 LEU A C 1
ATOM 668 O O . LEU A 1 82 ? -16.183 -0.777 2.779 1.00 83.38 82 LEU A O 1
ATOM 672 N N . GLY A 1 83 ? -14.695 -1.996 3.935 1.00 75.81 83 GLY A N 1
ATOM 673 C CA . GLY A 1 83 ? -15.673 -2.662 4.797 1.00 75.81 83 GLY A CA 1
ATOM 674 C C . GLY A 1 83 ? -16.440 -1.735 5.751 1.00 75.81 83 GLY A C 1
ATOM 675 O O . GLY A 1 83 ? -17.420 -2.187 6.357 1.00 75.81 83 GLY A O 1
ATOM 676 N N . LEU A 1 84 ? -16.019 -0.468 5.886 1.00 79.06 84 LEU A N 1
ATOM 677 C CA . LEU A 1 84 ? -16.643 0.534 6.754 1.00 79.06 84 LEU A CA 1
ATOM 678 C C . LEU A 1 84 ? -17.917 1.141 6.153 1.00 79.06 84 LEU A C 1
ATOM 680 O O . LEU A 1 84 ? -18.877 1.348 6.888 1.00 79.06 84 LEU A O 1
ATOM 684 N N . SER A 1 85 ? -17.943 1.437 4.847 1.00 73.38 85 SER A N 1
ATOM 685 C CA . SER A 1 85 ? -19.111 2.046 4.190 1.00 73.38 85 SER A CA 1
ATOM 686 C C . SER A 1 85 ? -19.088 1.875 2.668 1.00 73.38 85 SER A C 1
ATOM 688 O O . SER A 1 85 ? -18.066 2.110 2.025 1.00 73.38 85 SER A O 1
ATOM 690 N N . PHE A 1 86 ? -20.247 1.546 2.085 1.00 67.06 86 PHE A N 1
ATOM 691 C CA . PHE A 1 86 ? -20.431 1.380 0.637 1.00 67.06 86 PHE A CA 1
ATOM 692 C C . PHE A 1 86 ? -20.163 2.673 -0.153 1.00 67.06 86 PHE A C 1
ATOM 694 O O . PHE A 1 86 ? -19.572 2.628 -1.229 1.00 67.06 86 PHE A O 1
ATOM 701 N N . PHE A 1 87 ? -20.513 3.838 0.407 1.00 65.31 87 PHE A N 1
ATOM 702 C CA . PHE A 1 87 ? -20.283 5.142 -0.236 1.00 65.31 87 PHE A CA 1
ATOM 703 C C . PHE A 1 87 ? -18.786 5.458 -0.396 1.00 65.31 87 PHE A C 1
ATOM 705 O O . PHE A 1 87 ? -18.373 6.183 -1.298 1.00 65.31 87 PHE A O 1
ATOM 712 N N . ASN A 1 88 ? -17.956 4.858 0.457 1.00 68.81 88 ASN A N 1
ATOM 713 C CA . ASN A 1 88 ? -16.520 5.087 0.480 1.00 68.81 88 ASN A CA 1
ATOM 714 C C . ASN A 1 88 ? -15.764 4.310 -0.610 1.00 68.81 88 ASN A C 1
ATOM 716 O O . ASN A 1 88 ? -14.628 4.638 -0.943 1.00 68.81 88 ASN A O 1
ATOM 720 N N . ILE A 1 89 ? -16.404 3.292 -1.195 1.00 72.19 89 ILE A N 1
ATOM 721 C CA . ILE A 1 89 ? -15.784 2.391 -2.170 1.00 72.19 89 ILE A CA 1
ATOM 722 C C . ILE A 1 89 ? -15.373 3.133 -3.435 1.00 72.19 89 ILE A C 1
ATOM 724 O O . ILE A 1 89 ? 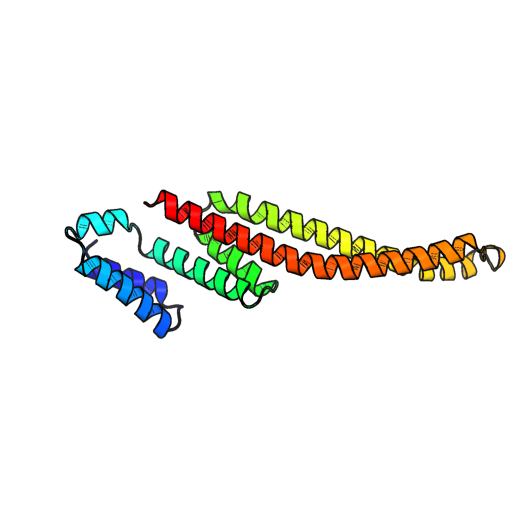-14.220 3.035 -3.853 1.00 72.19 89 ILE A O 1
ATOM 728 N N . LEU A 1 90 ? -16.280 3.919 -4.018 1.00 75.75 90 LEU A N 1
ATOM 729 C CA . LEU A 1 90 ? -15.981 4.675 -5.236 1.00 75.75 90 LEU A CA 1
ATOM 730 C C . LEU A 1 90 ? -14.890 5.718 -4.993 1.00 75.75 90 LEU A C 1
ATOM 732 O O . LEU A 1 90 ? -13.990 5.870 -5.818 1.00 75.75 90 LEU A O 1
ATOM 736 N N . PHE A 1 91 ? -14.933 6.395 -3.845 1.00 78.44 91 PHE A N 1
ATOM 737 C CA . PHE A 1 91 ? -13.980 7.452 -3.526 1.00 78.44 91 PHE A CA 1
ATOM 738 C C . PHE A 1 91 ? -12.572 6.892 -3.268 1.00 78.44 91 PHE A C 1
ATOM 740 O O . PHE A 1 91 ? -11.605 7.484 -3.729 1.00 78.44 91 PHE A O 1
ATOM 747 N N . ILE A 1 92 ? -12.447 5.713 -2.641 1.00 78.31 92 ILE A N 1
ATOM 748 C CA . ILE A 1 92 ? -11.155 5.060 -2.357 1.00 78.31 92 ILE A CA 1
ATOM 749 C C . ILE A 1 92 ? -10.572 4.324 -3.571 1.00 78.31 92 ILE A C 1
ATOM 751 O O . ILE A 1 92 ? -9.368 4.409 -3.822 1.00 78.31 92 ILE A O 1
ATOM 755 N N . ILE A 1 93 ? -11.392 3.599 -4.337 1.00 81.38 93 ILE A N 1
ATOM 756 C CA . ILE A 1 93 ? -10.905 2.806 -5.477 1.00 81.38 93 ILE A CA 1
ATOM 757 C C . ILE A 1 93 ? -10.436 3.705 -6.626 1.00 81.38 93 ILE A C 1
ATOM 759 O O . ILE A 1 93 ? -9.436 3.394 -7.272 1.00 81.38 93 ILE A O 1
ATOM 763 N N . THR A 1 94 ? -11.115 4.830 -6.866 1.00 84.44 94 THR A N 1
ATOM 764 C CA . THR A 1 94 ? -10.791 5.756 -7.964 1.00 84.44 94 THR A CA 1
ATOM 765 C C . THR A 1 94 ? -9.329 6.234 -7.951 1.00 84.44 94 THR A C 1
ATOM 767 O O . THR A 1 94 ? -8.634 6.005 -8.943 1.00 84.44 94 THR A O 1
ATOM 770 N N . PRO A 1 95 ? -8.799 6.845 -6.870 1.00 83.38 95 PRO A N 1
ATOM 771 C CA . PRO A 1 95 ? -7.408 7.289 -6.830 1.00 83.38 95 PRO A CA 1
ATOM 772 C C . PRO A 1 95 ? -6.428 6.113 -6.898 1.00 83.38 95 PRO A C 1
ATOM 774 O O . PRO A 1 95 ? -5.390 6.230 -7.543 1.00 83.38 95 PRO A O 1
ATOM 777 N N . PHE A 1 96 ? -6.759 4.966 -6.296 1.00 84.25 96 PHE A N 1
ATOM 778 C CA . PHE A 1 96 ? -5.911 3.774 -6.348 1.00 84.25 96 PHE A CA 1
ATOM 779 C C . PHE A 1 96 ? -5.739 3.240 -7.778 1.00 84.25 96 PHE A C 1
ATOM 781 O O . PHE A 1 96 ? -4.612 2.999 -8.220 1.00 84.25 96 PHE A O 1
ATOM 788 N N . LEU A 1 97 ? -6.843 3.090 -8.519 1.00 87.75 97 LEU A N 1
ATOM 789 C CA . LEU A 1 97 ? -6.815 2.662 -9.919 1.00 87.75 97 LEU A CA 1
ATOM 790 C C . LEU A 1 97 ? -6.114 3.689 -10.802 1.00 87.75 97 LEU A C 1
ATOM 792 O O . LEU A 1 97 ? -5.283 3.308 -11.621 1.00 87.75 97 LEU A O 1
ATOM 796 N N . PHE A 1 98 ? -6.402 4.977 -10.613 1.00 89.25 98 PHE A N 1
ATOM 797 C CA . PHE A 1 98 ? -5.792 6.050 -11.396 1.00 89.25 98 PHE A CA 1
ATOM 798 C C . PHE A 1 98 ? -4.265 6.069 -11.253 1.00 89.25 98 PHE A C 1
ATOM 800 O O . PHE A 1 98 ? -3.542 6.082 -12.247 1.00 89.25 98 PHE A O 1
ATOM 807 N N . ILE A 1 99 ? -3.765 5.992 -10.018 1.00 88.06 99 ILE A N 1
ATOM 808 C CA . ILE A 1 99 ? -2.327 5.956 -9.729 1.00 88.06 99 ILE A CA 1
ATOM 809 C C . ILE A 1 99 ? -1.683 4.695 -10.315 1.00 88.06 99 ILE A C 1
ATOM 811 O O . ILE A 1 99 ? -0.636 4.774 -10.956 1.00 88.06 99 ILE A O 1
ATOM 815 N N . THR A 1 100 ? -2.324 3.538 -10.138 1.00 87.44 100 THR A N 1
ATOM 816 C CA . THR A 1 100 ? -1.827 2.259 -10.665 1.00 87.44 100 THR A CA 1
ATOM 817 C C . THR A 1 100 ? -1.755 2.281 -12.192 1.00 87.44 100 THR A C 1
ATOM 819 O O . THR A 1 100 ? -0.778 1.812 -12.773 1.00 87.44 100 THR A O 1
ATOM 822 N N . PHE A 1 101 ? -2.752 2.873 -12.850 1.00 91.88 101 PHE A N 1
ATOM 823 C CA . PHE A 1 101 ? -2.789 3.019 -14.301 1.00 91.88 101 PHE A CA 1
ATOM 824 C C . PHE A 1 101 ? -1.671 3.934 -14.818 1.00 91.88 101 PHE A C 1
ATOM 826 O O . PHE A 1 101 ? -0.973 3.569 -15.762 1.00 91.88 101 PHE A O 1
ATOM 833 N N . ILE A 1 102 ? -1.433 5.076 -14.164 1.00 91.38 102 ILE A N 1
ATOM 834 C CA . ILE A 1 102 ? -0.314 5.970 -14.503 1.00 91.38 102 ILE A CA 1
ATOM 835 C C . ILE A 1 102 ? 1.026 5.249 -14.349 1.00 91.38 102 ILE A C 1
ATOM 837 O O . ILE A 1 102 ? 1.869 5.319 -15.242 1.00 91.38 102 ILE A O 1
ATOM 841 N N . LEU A 1 103 ? 1.226 4.533 -13.240 1.00 90.44 103 LEU A N 1
ATOM 842 C CA . LEU A 1 103 ? 2.453 3.775 -12.997 1.00 90.44 103 LEU A CA 1
ATOM 843 C C . LEU A 1 103 ? 2.681 2.704 -14.066 1.00 90.44 103 LEU A C 1
ATOM 845 O O . LEU A 1 103 ? 3.796 2.568 -14.568 1.00 90.44 103 L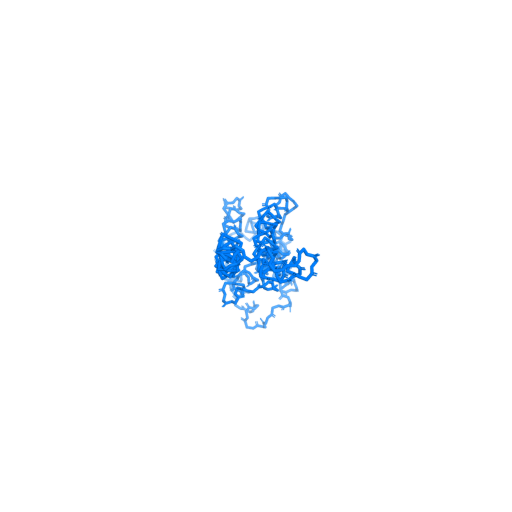EU A O 1
ATOM 849 N N . LEU A 1 104 ? 1.624 1.989 -14.455 1.00 91.44 104 LEU A N 1
ATOM 850 C CA . LEU A 1 104 ? 1.676 1.000 -15.526 1.00 91.44 104 LEU A CA 1
ATOM 851 C C . LEU A 1 104 ? 2.074 1.644 -16.860 1.00 91.44 104 LEU A C 1
ATOM 853 O O . LEU A 1 104 ? 2.952 1.120 -17.539 1.00 91.44 104 LEU A O 1
ATOM 857 N N . ILE A 1 105 ? 1.510 2.805 -17.204 1.00 93.94 105 ILE A N 1
ATOM 858 C CA . ILE A 1 105 ? 1.894 3.553 -18.409 1.00 93.94 105 ILE A CA 1
ATOM 859 C C . ILE A 1 105 ? 3.373 3.954 -18.361 1.00 93.94 105 ILE A C 1
ATOM 861 O O . ILE A 1 105 ? 4.090 3.729 -19.332 1.00 93.94 105 ILE A O 1
ATOM 865 N N . VAL A 1 106 ? 3.852 4.510 -17.244 1.00 92.44 106 VAL A N 1
ATOM 866 C CA . VAL A 1 106 ? 5.257 4.931 -17.096 1.00 92.44 106 VAL A CA 1
ATOM 867 C C . VAL A 1 106 ? 6.208 3.748 -17.272 1.00 92.44 106 VAL A C 1
ATOM 869 O O . VAL A 1 106 ? 7.203 3.863 -17.988 1.00 92.44 106 VAL A O 1
ATOM 872 N N . VAL A 1 107 ? 5.891 2.600 -16.665 1.00 91.50 107 VAL A N 1
ATOM 873 C CA . VAL A 1 107 ? 6.701 1.381 -16.787 1.00 91.50 107 VAL A CA 1
ATOM 874 C C . VAL A 1 107 ? 6.672 0.835 -18.214 1.00 91.50 107 VAL A C 1
ATOM 876 O O . VAL A 1 107 ? 7.729 0.502 -18.746 1.00 91.50 107 VAL A O 1
ATOM 879 N N . LEU A 1 108 ? 5.500 0.780 -18.857 1.00 93.75 108 LEU A N 1
ATOM 880 C CA . LEU A 1 108 ? 5.375 0.309 -20.238 1.00 93.75 108 LEU A CA 1
ATOM 881 C C . LEU A 1 108 ? 6.129 1.211 -21.216 1.00 93.75 108 LEU A C 1
ATOM 883 O O . LEU A 1 108 ? 6.888 0.705 -22.038 1.00 93.75 108 LEU A O 1
ATOM 887 N N . ILE A 1 109 ? 5.971 2.533 -21.110 1.00 94.69 109 ILE A N 1
ATOM 888 C CA . ILE A 1 109 ? 6.696 3.490 -21.953 1.00 94.69 109 ILE A CA 1
ATOM 889 C C . ILE A 1 109 ? 8.202 3.345 -21.725 1.00 94.69 109 ILE A C 1
ATOM 891 O O . ILE A 1 109 ? 8.948 3.212 -22.692 1.00 94.69 109 ILE A O 1
ATOM 895 N N . GLY A 1 110 ? 8.651 3.302 -20.467 1.00 94.06 110 GLY A N 1
ATOM 896 C CA . GLY A 1 110 ? 10.065 3.117 -20.138 1.00 94.06 110 GLY A CA 1
ATOM 897 C C . GLY A 1 110 ? 10.640 1.825 -20.728 1.00 94.06 110 GLY A C 1
ATOM 898 O O . GLY A 1 110 ? 11.694 1.854 -21.363 1.00 94.06 110 GLY A O 1
ATOM 899 N N . ALA A 1 111 ? 9.915 0.710 -20.596 1.00 92.19 111 ALA A N 1
ATOM 900 C CA . ALA A 1 111 ? 10.311 -0.585 -21.143 1.00 92.19 111 ALA A CA 1
ATOM 901 C C . ALA A 1 111 ? 10.359 -0.588 -22.680 1.00 92.19 111 ALA A C 1
ATOM 903 O O . ALA A 1 111 ? 11.316 -1.097 -23.260 1.00 92.19 111 ALA A O 1
ATOM 904 N N . VAL A 1 112 ? 9.372 0.016 -23.350 1.00 94.19 112 VAL A N 1
ATOM 905 C CA . VAL A 1 112 ? 9.352 0.137 -24.817 1.00 94.19 112 VAL A CA 1
ATOM 906 C C . VAL A 1 112 ? 10.511 1.004 -25.308 1.00 94.19 112 VAL A C 1
ATOM 908 O O . VAL A 1 112 ? 11.177 0.641 -26.274 1.00 94.19 112 VAL A O 1
ATOM 911 N N . MET A 1 113 ? 10.815 2.113 -24.629 1.00 93.75 113 MET A N 1
ATOM 912 C CA . MET A 1 113 ? 11.938 2.984 -24.996 1.00 93.75 113 MET A CA 1
ATOM 913 C C . MET A 1 113 ? 13.293 2.270 -24.878 1.00 93.75 113 MET A C 1
ATOM 915 O O . MET A 1 113 ? 14.178 2.495 -25.703 1.00 93.75 113 MET A O 1
ATOM 919 N N . MET A 1 114 ? 13.450 1.340 -23.931 1.00 93.06 114 MET A N 1
ATOM 920 C CA . MET A 1 114 ? 14.663 0.517 -23.828 1.00 93.06 114 MET A CA 1
ATOM 921 C C . MET A 1 114 ? 14.882 -0.416 -25.025 1.00 93.06 114 MET A C 1
ATOM 923 O O . MET A 1 114 ? 16.010 -0.853 -25.245 1.00 93.06 114 MET A O 1
ATOM 927 N N . LEU A 1 115 ? 13.848 -0.701 -25.822 1.00 92.38 115 LEU A N 1
ATOM 928 C CA . LEU A 1 115 ? 13.993 -1.474 -27.056 1.00 92.38 115 LEU A CA 1
ATOM 929 C C . LEU A 1 115 ? 14.637 -0.659 -28.189 1.00 92.38 115 LEU A C 1
ATOM 931 O O . LEU A 1 115 ? 15.007 -1.246 -29.202 1.00 92.38 115 LEU A O 1
ATOM 935 N N . GLY A 1 116 ? 14.822 0.658 -28.029 1.00 89.56 116 GLY A N 1
ATOM 936 C CA . GLY A 1 116 ? 15.399 1.549 -29.045 1.00 89.56 116 GLY A CA 1
ATOM 937 C C . GLY A 1 116 ? 16.689 1.019 -29.695 1.00 89.56 116 GLY A C 1
ATOM 938 O O . GLY A 1 116 ? 16.738 0.907 -30.919 1.00 89.56 116 GLY A O 1
ATOM 939 N N . PRO A 1 117 ? 17.713 0.605 -28.926 1.00 88.38 117 PRO A N 1
ATOM 940 C CA . PRO A 1 117 ? 18.927 0.011 -29.488 1.00 88.38 117 PRO A CA 1
ATOM 941 C C . PRO A 1 117 ? 18.696 -1.308 -30.222 1.00 88.38 117 PRO A C 1
ATOM 943 O O . PRO A 1 117 ? 19.322 -1.541 -31.251 1.00 88.38 117 PRO A O 1
ATOM 946 N N . ILE A 1 118 ? 17.785 -2.155 -29.734 1.00 90.75 118 ILE A N 1
ATOM 947 C CA . ILE A 1 118 ? 17.450 -3.431 -30.382 1.00 90.75 118 ILE A CA 1
ATOM 948 C C . ILE A 1 118 ? 16.812 -3.155 -31.744 1.00 90.75 118 ILE A C 1
ATOM 950 O O . ILE A 1 118 ? 17.216 -3.741 -32.746 1.00 90.75 118 ILE A O 1
ATOM 954 N N . VAL A 1 119 ? 15.869 -2.212 -31.798 1.00 90.06 119 VAL A N 1
ATOM 955 C CA . VAL A 1 119 ? 15.233 -1.767 -33.044 1.00 90.06 119 VAL A CA 1
ATOM 956 C C . VAL A 1 119 ? 16.272 -1.197 -34.011 1.00 90.06 119 VAL A C 1
ATOM 958 O O . VAL A 1 119 ? 16.229 -1.512 -35.200 1.00 90.06 119 VAL A O 1
ATOM 961 N N . SER A 1 120 ? 17.238 -0.414 -33.525 1.00 87.88 120 SER A N 1
ATOM 962 C CA . SER A 1 120 ? 18.329 0.086 -34.369 1.00 87.88 120 SER A CA 1
ATOM 963 C C . SER A 1 120 ? 19.200 -1.039 -34.928 1.00 87.88 120 SER A C 1
ATOM 965 O O . SER A 1 120 ? 19.490 -1.030 -36.120 1.00 87.88 120 SER A O 1
ATOM 967 N N . VAL A 1 121 ? 19.561 -2.042 -34.121 1.00 89.06 121 VAL A N 1
ATOM 968 C CA . VAL A 1 121 ? 20.333 -3.207 -34.590 1.00 89.06 121 VAL A CA 1
ATOM 969 C C . VAL A 1 121 ? 19.558 -3.997 -35.647 1.00 89.06 121 VAL A C 1
ATOM 971 O O . VAL A 1 121 ? 20.115 -4.332 -36.688 1.00 89.06 121 VAL A O 1
ATOM 974 N N . VAL A 1 122 ? 18.265 -4.246 -35.430 1.00 90.56 122 VAL A N 1
ATOM 975 C CA . VAL A 1 122 ? 17.405 -4.942 -36.402 1.00 90.56 122 VAL A CA 1
ATOM 976 C C . VAL A 1 122 ? 17.339 -4.184 -37.732 1.00 90.56 122 VAL A C 1
ATOM 978 O O . VAL A 1 122 ? 17.457 -4.798 -38.791 1.00 90.56 122 VAL A O 1
ATOM 981 N N . ASN A 1 123 ? 17.220 -2.854 -37.700 1.00 88.56 123 ASN A N 1
ATOM 982 C CA . ASN A 1 123 ? 17.196 -2.046 -38.922 1.00 88.56 123 ASN A CA 1
ATOM 983 C C . ASN A 1 123 ? 18.506 -2.118 -39.718 1.00 88.56 123 ASN A C 1
ATOM 985 O O . ASN A 1 123 ? 18.456 -2.084 -40.945 1.00 88.56 123 ASN A O 1
ATOM 989 N N . ILE A 1 124 ? 19.658 -2.277 -39.057 1.00 88.88 124 ILE A N 1
ATOM 990 C CA . ILE A 1 124 ? 20.947 -2.473 -39.743 1.00 88.88 124 ILE A CA 1
ATOM 991 C C . ILE A 1 124 ? 20.946 -3.787 -40.539 1.00 88.88 124 ILE A C 1
ATOM 993 O O . ILE A 1 124 ? 21.447 -3.820 -41.661 1.00 88.88 124 ILE A O 1
ATOM 997 N N . PHE A 1 125 ? 20.351 -4.860 -40.007 1.00 89.62 125 PHE A N 1
ATOM 998 C CA . PHE A 1 125 ? 20.254 -6.139 -40.722 1.00 89.62 125 PHE A CA 1
ATOM 999 C C . PHE A 1 125 ? 19.290 -6.095 -41.915 1.00 89.62 125 PHE A C 1
ATOM 1001 O O . PHE A 1 125 ? 19.545 -6.759 -42.916 1.00 89.62 125 PHE A O 1
ATOM 1008 N N . ILE A 1 126 ? 18.197 -5.328 -41.820 1.00 91.06 126 ILE A N 1
ATOM 1009 C CA . ILE A 1 126 ? 17.170 -5.244 -42.874 1.00 91.06 126 ILE A CA 1
ATOM 1010 C C . ILE A 1 126 ? 17.589 -4.278 -43.991 1.00 91.06 126 ILE A C 1
ATOM 1012 O O . ILE A 1 126 ? 17.492 -4.617 -45.167 1.00 91.06 126 ILE A O 1
ATOM 1016 N N . ASN A 1 127 ? 18.054 -3.080 -43.627 1.00 87.06 127 ASN A N 1
ATOM 1017 C CA . ASN A 1 127 ? 18.322 -1.983 -44.565 1.00 87.06 127 ASN A CA 1
ATOM 1018 C C . ASN A 1 127 ? 19.813 -1.852 -44.931 1.00 87.06 127 ASN A C 1
ATOM 1020 O O . ASN A 1 127 ? 20.180 -1.036 -45.777 1.00 87.06 127 ASN A O 1
ATOM 1024 N N . GLY A 1 128 ? 20.681 -2.649 -44.303 1.00 85.12 128 GLY A N 1
ATOM 1025 C CA . GLY A 1 128 ? 22.126 -2.618 -44.503 1.00 85.12 128 GLY A CA 1
ATOM 1026 C C . GLY A 1 128 ? 22.838 -1.486 -43.753 1.00 85.12 128 GLY A C 1
ATOM 1027 O O . GLY A 1 128 ? 22.245 -0.684 -43.029 1.00 85.12 128 GLY A O 1
ATOM 1028 N N . PHE A 1 129 ? 24.157 -1.405 -43.947 1.00 81.12 129 PHE A N 1
ATOM 1029 C CA . PHE A 1 129 ? 25.043 -0.484 -43.220 1.00 81.12 129 PHE A CA 1
ATOM 1030 C C . PHE A 1 129 ? 24.804 1.007 -43.516 1.00 81.12 129 PHE A C 1
ATOM 1032 O O . PHE A 1 129 ? 25.229 1.847 -42.728 1.00 81.12 129 PHE A O 1
ATOM 1039 N N . HIS A 1 130 ? 24.083 1.353 -44.588 1.00 77.06 130 HIS A N 1
ATOM 1040 C CA . HIS A 1 130 ? 23.687 2.738 -44.879 1.00 77.06 130 HIS A CA 1
ATOM 1041 C C . HIS A 1 130 ? 22.730 3.329 -43.836 1.00 77.06 130 HIS A C 1
ATOM 1043 O O . HIS A 1 130 ? 22.580 4.539 -43.772 1.00 77.06 130 HIS A O 1
ATOM 1049 N N . TRP A 1 131 ? 22.102 2.492 -43.004 1.00 76.81 131 TRP A N 1
ATOM 1050 C CA . TRP A 1 131 ? 21.259 2.942 -41.895 1.00 76.81 131 TRP A CA 1
ATOM 1051 C C . TRP A 1 131 ? 22.063 3.452 -40.683 1.00 76.81 131 TRP A C 1
ATOM 1053 O O . TRP A 1 131 ? 21.495 4.025 -39.746 1.00 76.81 131 TRP A O 1
ATOM 1063 N N . ILE A 1 132 ? 23.384 3.229 -40.665 1.00 80.12 132 ILE A N 1
ATOM 1064 C CA . ILE A 1 132 ? 24.275 3.652 -39.580 1.00 80.12 132 ILE A CA 1
ATOM 1065 C C . ILE A 1 132 ? 24.621 5.134 -39.753 1.00 80.12 132 ILE A C 1
ATOM 1067 O O . ILE A 1 132 ? 25.733 5.501 -40.120 1.00 80.12 132 ILE A O 1
ATOM 1071 N N . ASP A 1 133 ? 23.648 5.984 -39.443 1.00 85.19 133 ASP A N 1
ATOM 1072 C CA . ASP A 1 133 ? 23.839 7.424 -39.320 1.00 85.19 133 ASP A CA 1
ATOM 1073 C C . ASP A 1 133 ? 24.014 7.824 -37.854 1.00 85.19 133 ASP A C 1
ATOM 1075 O O . ASP A 1 133 ? 23.396 7.253 -36.946 1.00 85.19 133 ASP A O 1
ATOM 1079 N N . VAL A 1 134 ? 24.815 8.869 -37.617 1.00 87.00 134 VAL A N 1
ATOM 1080 C CA . VAL A 1 134 ? 25.058 9.434 -36.276 1.00 87.00 134 VAL A CA 1
ATOM 1081 C C . VAL A 1 134 ? 23.738 9.739 -35.564 1.00 87.00 134 VAL A C 1
ATOM 1083 O O . VAL A 1 134 ? 23.583 9.425 -34.386 1.00 87.00 134 VAL A O 1
ATOM 1086 N N . THR A 1 135 ? 22.751 10.262 -36.293 1.00 89.00 135 THR A N 1
ATOM 1087 C CA . THR A 1 135 ? 21.410 10.556 -35.778 1.00 89.00 135 THR A CA 1
ATOM 1088 C C . THR A 1 135 ? 20.704 9.311 -35.229 1.00 89.00 135 THR A C 1
ATOM 1090 O O . THR A 1 135 ? 20.163 9.353 -34.125 1.00 89.00 135 THR A O 1
ATOM 1093 N N . ASN A 1 136 ? 20.752 8.180 -35.941 1.00 87.06 136 ASN A N 1
ATOM 1094 C CA . ASN A 1 136 ? 20.102 6.934 -35.516 1.00 87.06 136 ASN A CA 1
ATOM 1095 C C . ASN A 1 136 ? 20.772 6.335 -34.272 1.00 87.06 136 ASN A C 1
ATOM 1097 O O . ASN A 1 136 ? 20.092 5.816 -33.383 1.00 87.06 136 ASN A O 1
ATOM 1101 N N . ILE A 1 137 ? 22.100 6.445 -34.182 1.00 87.75 137 ILE A N 1
ATOM 1102 C CA . ILE A 1 137 ? 22.867 6.024 -33.003 1.00 87.75 137 ILE A CA 1
ATOM 1103 C C . ILE A 1 137 ? 22.525 6.911 -31.800 1.00 87.75 137 ILE A C 1
ATOM 1105 O O . ILE A 1 137 ? 22.262 6.395 -30.713 1.00 87.75 137 ILE A O 1
ATOM 1109 N N . MET A 1 138 ? 22.479 8.235 -31.989 1.00 91.50 138 MET A N 1
ATOM 1110 C CA . MET A 1 138 ? 22.107 9.171 -30.926 1.00 91.50 138 MET A CA 1
ATOM 1111 C C . MET A 1 138 ? 20.691 8.897 -30.424 1.00 91.50 138 MET A C 1
ATOM 1113 O O . MET A 1 138 ? 20.507 8.769 -29.217 1.00 91.50 138 MET A O 1
ATOM 1117 N N . PHE A 1 139 ? 19.716 8.704 -31.318 1.00 90.19 139 PHE A N 1
ATOM 1118 C CA . PHE A 1 139 ? 18.357 8.346 -30.914 1.00 90.19 139 PHE A CA 1
ATOM 1119 C C . PHE A 1 139 ? 18.309 7.033 -30.135 1.00 90.19 139 PHE A C 1
ATOM 1121 O O . PHE A 1 139 ? 17.675 6.988 -29.085 1.00 90.19 139 PHE A O 1
ATOM 1128 N N . ALA A 1 140 ? 19.004 5.986 -30.586 1.00 91.31 140 ALA A N 1
ATOM 1129 C CA . ALA A 1 140 ? 19.035 4.702 -29.887 1.00 91.31 140 ALA A CA 1
ATOM 1130 C C . ALA A 1 140 ? 19.547 4.833 -28.444 1.00 91.31 140 ALA A C 1
ATOM 1132 O O . ALA A 1 140 ? 18.920 4.329 -27.508 1.00 91.31 140 ALA A O 1
ATOM 1133 N N . ILE A 1 141 ? 20.660 5.548 -28.258 1.00 92.06 141 ILE A N 1
ATOM 1134 C CA . ILE A 1 141 ? 21.257 5.786 -26.939 1.00 92.06 141 ILE A CA 1
ATOM 1135 C C . ILE A 1 141 ? 20.346 6.683 -26.091 1.00 92.06 141 ILE A C 1
ATOM 1137 O O . ILE A 1 141 ? 20.138 6.400 -24.911 1.00 92.06 141 ILE A O 1
ATOM 1141 N N . SER A 1 142 ? 19.755 7.728 -26.678 1.00 94.19 142 SER A N 1
ATOM 1142 C CA . SER A 1 142 ? 18.812 8.612 -25.988 1.00 94.19 142 SER A CA 1
ATOM 1143 C C . SER A 1 142 ? 17.560 7.872 -25.520 1.00 94.19 142 SER A C 1
ATOM 1145 O O . SER A 1 142 ? 17.157 8.049 -24.374 1.00 94.19 142 SER A O 1
ATOM 1147 N N . PHE A 1 143 ? 16.965 7.014 -26.354 1.00 93.62 143 PHE A N 1
ATOM 1148 C CA . PHE A 1 143 ? 15.801 6.210 -25.977 1.00 93.62 143 PHE A CA 1
ATOM 1149 C C . PHE A 1 143 ? 16.129 5.221 -24.858 1.00 93.62 143 PHE A C 1
ATOM 1151 O O . PHE A 1 143 ? 15.355 5.109 -23.909 1.00 93.62 143 PHE A O 1
ATOM 1158 N N . LEU A 1 144 ? 17.301 4.581 -24.903 1.00 94.56 144 LEU A N 1
ATOM 1159 C CA . LEU A 1 144 ? 17.756 3.725 -23.808 1.00 94.56 144 LEU A CA 1
ATOM 1160 C C . LEU A 1 144 ? 17.950 4.521 -22.508 1.00 94.56 144 LEU A C 1
ATOM 1162 O O . LEU A 1 144 ? 17.462 4.107 -21.457 1.00 94.56 144 LEU A O 1
ATOM 1166 N N . GLY A 1 145 ? 18.610 5.681 -22.575 1.00 95.19 145 GLY A N 1
ATOM 1167 C CA . GLY A 1 145 ? 18.827 6.549 -21.417 1.00 95.19 145 GLY A CA 1
ATOM 1168 C C . GLY A 1 145 ? 17.520 7.051 -20.799 1.00 95.19 145 GLY A C 1
ATOM 1169 O O . GLY A 1 145 ? 17.324 6.942 -19.588 1.00 95.19 145 GLY A O 1
ATOM 1170 N N . LEU A 1 146 ? 16.595 7.540 -21.627 1.00 94.62 146 LEU A N 1
ATOM 1171 C CA . LEU A 1 146 ? 15.276 7.997 -21.186 1.00 94.62 146 LEU A CA 1
ATOM 1172 C C . LEU A 1 146 ? 14.426 6.850 -20.632 1.00 94.62 146 LEU A C 1
ATOM 1174 O O . LEU A 1 146 ? 13.771 7.029 -19.608 1.00 94.62 146 LEU A O 1
ATOM 1178 N N . GLY A 1 147 ? 14.470 5.670 -21.256 1.00 95.00 147 GLY A N 1
ATOM 1179 C CA . GLY A 1 147 ? 13.778 4.479 -20.767 1.00 95.00 147 GLY A CA 1
ATOM 1180 C C . GLY A 1 147 ? 14.244 4.081 -19.366 1.00 95.00 147 GLY A C 1
ATOM 1181 O O . GLY A 1 147 ? 13.424 3.908 -18.465 1.00 95.00 147 GLY A O 1
ATOM 1182 N N . LEU A 1 148 ? 15.561 4.043 -19.141 1.00 94.31 148 LEU A N 1
ATOM 1183 C CA . LEU A 1 148 ? 16.141 3.773 -17.821 1.00 94.31 148 LEU A CA 1
ATOM 1184 C C . LEU A 1 148 ? 15.761 4.842 -16.786 1.00 94.31 148 LEU A C 1
ATOM 1186 O O . LEU A 1 148 ? 15.361 4.503 -15.670 1.00 94.31 148 LEU A O 1
ATOM 1190 N N . MET A 1 149 ? 15.840 6.128 -17.146 1.00 94.50 149 MET A N 1
ATOM 1191 C CA . MET A 1 149 ? 15.431 7.225 -16.261 1.00 94.50 149 MET A CA 1
ATOM 1192 C C . MET A 1 149 ? 13.951 7.133 -15.877 1.00 94.50 149 MET A C 1
ATOM 1194 O O . MET A 1 149 ? 13.614 7.311 -14.703 1.00 94.50 149 MET A O 1
ATOM 1198 N N . LEU A 1 150 ? 13.072 6.822 -16.833 1.00 93.94 150 LEU A N 1
ATOM 1199 C CA . LEU A 1 150 ? 11.642 6.639 -16.587 1.00 93.94 150 LEU A CA 1
ATOM 1200 C C . LEU A 1 150 ? 11.370 5.450 -15.671 1.00 93.94 150 LEU A C 1
ATOM 1202 O O . LEU A 1 150 ? 10.558 5.582 -14.761 1.00 93.94 150 LEU A O 1
ATOM 1206 N N . LEU A 1 151 ? 12.072 4.326 -15.839 1.00 92.25 151 LEU A N 1
ATOM 1207 C CA . LEU A 1 151 ? 11.914 3.176 -14.948 1.00 92.25 151 LEU A CA 1
ATOM 1208 C C . LEU A 1 151 ? 12.354 3.494 -13.519 1.00 92.25 151 LEU A C 1
ATOM 1210 O O . LEU A 1 151 ? 11.600 3.242 -12.583 1.00 92.25 151 LEU A O 1
ATOM 1214 N N . ILE A 1 152 ? 13.528 4.102 -13.331 1.00 92.44 152 ILE A N 1
ATOM 1215 C CA . ILE A 1 152 ? 14.016 4.474 -11.991 1.00 92.44 152 ILE A CA 1
ATOM 1216 C C . ILE A 1 152 ? 13.063 5.480 -11.330 1.00 92.44 152 ILE A C 1
ATOM 1218 O O . ILE A 1 152 ? 12.738 5.357 -10.146 1.00 92.44 152 ILE A O 1
ATOM 1222 N N . THR A 1 153 ? 12.587 6.464 -12.095 1.00 91.12 153 THR A N 1
ATOM 1223 C CA . THR A 1 153 ? 11.616 7.455 -11.612 1.00 91.12 153 THR A CA 1
ATOM 1224 C C . THR A 1 153 ? 10.278 6.800 -11.282 1.00 91.12 153 THR A C 1
ATOM 1226 O O . THR A 1 153 ? 9.705 7.088 -10.234 1.00 91.12 153 THR A O 1
ATOM 1229 N N . GLY A 1 154 ? 9.812 5.870 -12.117 1.00 90.50 154 GLY A N 1
ATOM 1230 C CA . GLY A 1 154 ? 8.608 5.075 -11.893 1.00 90.50 154 GLY A CA 1
ATOM 1231 C C . GLY A 1 154 ? 8.694 4.259 -10.606 1.00 90.50 154 GLY A C 1
ATOM 1232 O O . GLY A 1 154 ? 7.772 4.309 -9.798 1.00 90.50 154 GLY A O 1
ATOM 1233 N N . LEU A 1 155 ? 9.826 3.596 -10.345 1.00 88.38 155 LEU A N 1
ATOM 1234 C CA . LEU A 1 155 ? 10.047 2.850 -9.101 1.00 88.38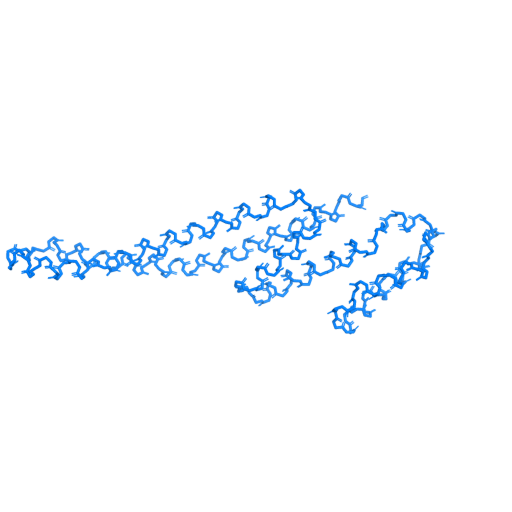 155 LEU A CA 1
ATOM 1235 C C . LEU A 1 155 ? 9.962 3.751 -7.860 1.00 88.38 155 LEU A C 1
ATOM 1237 O O . LEU A 1 155 ? 9.302 3.394 -6.887 1.00 88.38 155 LEU A O 1
ATOM 1241 N N . LYS A 1 156 ? 10.558 4.950 -7.900 1.00 89.38 156 LYS A N 1
ATOM 1242 C CA . LYS A 1 156 ? 10.413 5.935 -6.811 1.00 89.38 156 LYS A CA 1
ATOM 1243 C C . LYS A 1 156 ? 8.977 6.445 -6.675 1.00 89.38 156 LYS A C 1
ATOM 1245 O O . LYS A 1 156 ? 8.491 6.643 -5.561 1.00 89.38 156 LYS A O 1
ATOM 1250 N N . LEU A 1 157 ? 8.286 6.646 -7.797 1.00 89.50 157 LEU A N 1
ATOM 1251 C CA . LEU A 1 157 ? 6.900 7.104 -7.819 1.00 89.50 157 LEU A CA 1
ATOM 1252 C C . LEU A 1 157 ? 5.955 6.085 -7.162 1.00 89.50 157 LEU A C 1
ATOM 1254 O O . LEU A 1 157 ? 4.998 6.504 -6.514 1.00 89.50 157 LEU A O 1
ATOM 1258 N N . ILE A 1 158 ? 6.239 4.779 -7.252 1.00 87.25 158 ILE A N 1
ATOM 1259 C CA . ILE A 1 158 ? 5.484 3.723 -6.549 1.00 87.25 158 ILE A CA 1
ATOM 1260 C C . ILE A 1 158 ? 5.527 3.933 -5.029 1.00 87.25 158 ILE A C 1
ATOM 1262 O O . ILE A 1 158 ? 4.487 3.912 -4.370 1.00 87.25 158 ILE A O 1
ATOM 1266 N N . GLU A 1 159 ? 6.707 4.180 -4.457 1.00 84.94 159 GLU A N 1
ATOM 1267 C CA . GLU A 1 159 ? 6.849 4.360 -3.006 1.00 84.94 159 GLU A CA 1
ATOM 1268 C C . GLU A 1 159 ? 6.096 5.607 -2.512 1.00 84.94 159 GLU A C 1
ATOM 1270 O O . GLU A 1 159 ? 5.378 5.569 -1.508 1.00 84.94 159 GLU A O 1
ATOM 1275 N N . VAL A 1 160 ? 6.213 6.715 -3.252 1.00 89.12 160 VAL A N 1
ATOM 1276 C CA . VAL A 1 160 ? 5.479 7.959 -2.965 1.00 89.12 160 VAL A CA 1
ATOM 1277 C C . VAL A 1 160 ? 3.970 7.736 -3.066 1.00 89.12 160 VAL A C 1
ATOM 1279 O O . VAL A 1 160 ? 3.211 8.206 -2.216 1.00 89.12 160 VAL A O 1
ATOM 1282 N N . SER A 1 161 ? 3.540 6.979 -4.072 1.00 86.69 161 SER A N 1
ATOM 1283 C CA . SER A 1 161 ? 2.139 6.637 -4.299 1.00 86.69 161 SER A CA 1
ATOM 1284 C C . SER A 1 161 ? 1.533 5.880 -3.118 1.00 86.69 161 SER A C 1
ATOM 1286 O O . SER A 1 161 ? 0.452 6.246 -2.656 1.00 86.69 161 SER A O 1
ATOM 1288 N N . TYR A 1 162 ? 2.243 4.891 -2.564 1.00 85.88 162 TYR A N 1
ATOM 1289 C CA . TYR A 1 162 ? 1.781 4.172 -1.372 1.00 85.88 162 TYR A CA 1
ATOM 1290 C C . TYR A 1 162 ? 1.590 5.102 -0.174 1.00 85.88 162 TYR A C 1
ATOM 1292 O O . TYR A 1 162 ? 0.537 5.072 0.461 1.00 85.88 162 TYR A O 1
ATOM 1300 N N . LYS A 1 163 ? 2.550 5.996 0.093 1.00 86.06 163 LYS A N 1
ATOM 1301 C CA . LYS A 1 163 ? 2.424 6.990 1.175 1.00 86.06 163 LYS A CA 1
ATOM 1302 C C . LYS A 1 163 ? 1.226 7.921 0.954 1.00 86.06 163 LYS A C 1
ATOM 1304 O O . LYS A 1 163 ? 0.506 8.234 1.903 1.00 86.06 163 LYS A O 1
ATOM 1309 N N . GLY A 1 164 ? 0.984 8.337 -0.291 1.00 86.00 164 GLY A N 1
ATOM 1310 C CA . GLY A 1 164 ? -0.174 9.151 -0.667 1.00 86.00 164 GLY A CA 1
ATOM 1311 C C . GLY A 1 164 ? -1.508 8.449 -0.401 1.00 86.00 164 GLY A C 1
ATOM 1312 O O . GLY A 1 164 ? -2.389 9.029 0.236 1.00 86.00 164 GLY A O 1
ATOM 1313 N N . ILE A 1 165 ? -1.631 7.185 -0.819 1.00 86.06 165 ILE A N 1
ATOM 1314 C CA . ILE A 1 165 ? -2.824 6.356 -0.589 1.00 86.06 165 ILE A CA 1
ATOM 1315 C C . ILE A 1 165 ? -3.075 6.178 0.911 1.00 86.06 165 ILE A C 1
ATOM 1317 O O . ILE A 1 165 ? -4.198 6.374 1.368 1.00 86.06 165 ILE A O 1
ATOM 1321 N N . LEU A 1 166 ? -2.042 5.877 1.700 1.00 85.44 166 LEU A N 1
ATOM 1322 C CA . LEU A 1 166 ? -2.181 5.696 3.149 1.00 85.44 166 LEU A CA 1
ATOM 1323 C C . LEU A 1 166 ? -2.624 6.979 3.851 1.00 85.44 166 LEU A C 1
ATOM 1325 O O . LEU A 1 166 ? -3.547 6.957 4.667 1.00 85.44 166 LEU A O 1
ATOM 1329 N N . LYS A 1 167 ? -2.041 8.123 3.474 1.00 86.56 167 LYS A N 1
ATOM 1330 C CA . LYS A 1 167 ? -2.464 9.436 3.980 1.00 86.56 167 LYS A CA 1
ATOM 1331 C C . LYS A 1 167 ? -3.939 9.706 3.677 1.00 86.56 167 LYS A C 1
ATOM 1333 O O . LYS A 1 167 ? -4.654 10.235 4.529 1.00 86.56 167 LYS A O 1
ATOM 1338 N N . TYR A 1 168 ? -4.390 9.325 2.486 1.00 85.12 168 TYR A N 1
ATOM 1339 C CA . TYR A 1 168 ? -5.777 9.460 2.068 1.00 85.12 168 TYR A CA 1
ATOM 1340 C C . TYR A 1 168 ? -6.723 8.515 2.834 1.00 85.12 168 TYR A C 1
ATOM 1342 O O . TYR A 1 168 ? -7.738 8.974 3.357 1.00 85.12 168 TYR A O 1
ATOM 1350 N N . LEU A 1 169 ? -6.369 7.235 3.002 1.00 83.62 169 LEU A N 1
ATOM 1351 C CA . LEU A 1 169 ? -7.143 6.282 3.813 1.00 83.62 169 LEU A CA 1
ATOM 1352 C C . LEU A 1 169 ? -7.277 6.760 5.265 1.00 83.62 169 LEU A C 1
ATOM 1354 O O . LEU A 1 169 ? -8.372 6.761 5.828 1.00 83.62 169 LEU A O 1
ATOM 1358 N N . ARG A 1 170 ? -6.183 7.254 5.856 1.00 84.25 170 ARG A N 1
ATOM 1359 C CA . ARG A 1 170 ? -6.178 7.808 7.215 1.00 84.25 170 ARG A CA 1
ATOM 1360 C C . ARG A 1 170 ? -7.071 9.043 7.335 1.00 84.25 170 ARG A C 1
ATOM 1362 O O . ARG A 1 170 ? -7.784 9.191 8.326 1.00 84.25 170 ARG A O 1
ATOM 1369 N N . TRP A 1 171 ? -7.052 9.932 6.342 1.00 84.50 171 TRP A N 1
ATOM 1370 C CA . TRP A 1 171 ? -7.970 11.074 6.286 1.00 84.50 171 TRP A CA 1
ATOM 1371 C C . TRP A 1 171 ? -9.430 10.617 6.223 1.00 84.50 171 TRP A C 1
ATOM 1373 O O . TRP A 1 171 ? -10.280 11.152 6.933 1.00 84.50 171 TRP A O 1
ATOM 1383 N N . CYS A 1 172 ? -9.698 9.566 5.455 1.00 81.00 172 CYS A N 1
ATOM 1384 C CA . CYS A 1 172 ? -11.023 8.997 5.315 1.00 81.00 172 CYS A CA 1
ATOM 1385 C C . CYS A 1 172 ? -11.573 8.433 6.637 1.00 81.00 172 CYS A C 1
ATOM 1387 O O . CYS A 1 172 ? -12.684 8.769 7.047 1.00 81.00 172 CYS A O 1
ATOM 1389 N N . ILE A 1 173 ? -10.764 7.660 7.371 1.00 76.56 173 ILE A N 1
ATOM 1390 C CA . ILE A 1 173 ? -11.147 7.170 8.705 1.00 76.56 173 ILE A CA 1
ATOM 1391 C C . ILE A 1 173 ? -11.353 8.331 9.687 1.00 76.56 173 ILE A C 1
ATOM 1393 O O . ILE A 1 173 ? -12.300 8.303 10.474 1.00 76.56 173 ILE A O 1
ATOM 1397 N N . LYS A 1 174 ? -10.517 9.378 9.632 1.00 81.19 174 LYS A N 1
ATOM 1398 C CA . LYS A 1 174 ? -10.685 10.570 10.483 1.00 81.19 174 LYS A CA 1
ATOM 1399 C C . LYS A 1 174 ? -12.010 11.290 10.234 1.00 81.19 174 LYS A C 1
ATOM 1401 O O . LYS A 1 174 ? -12.624 11.735 11.197 1.00 81.19 174 LYS A O 1
ATOM 1406 N N . ILE A 1 175 ? -12.461 11.389 8.984 1.00 76.25 175 ILE A N 1
ATOM 1407 C CA . ILE A 1 175 ? -13.769 11.981 8.664 1.00 76.25 175 ILE A CA 1
ATOM 1408 C C . ILE A 1 175 ? -14.903 11.151 9.257 1.00 76.25 175 ILE A C 1
ATOM 1410 O O . ILE A 1 175 ? -15.798 11.713 9.877 1.00 76.25 175 ILE A O 1
ATOM 1414 N N . ILE A 1 176 ? -14.836 9.823 9.130 1.00 69.38 176 ILE A N 1
ATOM 1415 C CA . ILE A 1 176 ? -15.851 8.928 9.703 1.00 69.38 176 ILE A CA 1
ATOM 1416 C C . ILE A 1 176 ? -15.870 9.026 11.232 1.00 69.38 176 ILE A C 1
ATOM 1418 O O . ILE A 1 176 ? -16.937 8.954 11.834 1.00 69.38 176 ILE A O 1
ATOM 1422 N N . LYS A 1 177 ? -14.708 9.193 11.879 1.00 64.19 177 LYS A N 1
ATOM 1423 C CA . LYS A 1 177 ? -14.648 9.422 13.329 1.00 64.19 177 LYS A CA 1
ATOM 1424 C C . LYS A 1 177 ? -15.368 10.719 13.715 1.00 64.19 177 LYS A C 1
ATOM 1426 O O . LYS A 1 177 ? -16.125 10.714 14.670 1.00 64.19 177 LYS A O 1
ATOM 1431 N N . ARG A 1 178 ? -15.171 11.789 12.941 1.00 58.91 178 ARG A N 1
ATOM 1432 C CA . ARG A 1 178 ? -15.718 13.123 13.224 1.00 58.91 178 ARG A CA 1
ATOM 1433 C C . ARG A 1 178 ? -17.207 13.287 12.908 1.00 58.91 178 ARG A C 1
ATOM 1435 O O . ARG A 1 178 ? -17.768 14.300 13.284 1.00 58.91 178 ARG A O 1
ATOM 1442 N N . SER A 1 179 ? -17.827 12.361 12.172 1.00 52.09 179 SER A N 1
ATOM 1443 C CA . SER A 1 179 ? -19.282 12.378 11.941 1.00 52.09 179 SER A CA 1
ATOM 1444 C C . SER A 1 179 ? -20.062 11.526 12.950 1.00 52.09 179 SER A C 1
ATOM 1446 O O . SER A 1 179 ? -21.276 11.405 12.806 1.00 52.09 179 SER A O 1
ATOM 1448 N N . ALA A 1 180 ? -19.368 10.858 13.876 1.00 47.75 180 ALA A N 1
ATOM 1449 C CA . ALA A 1 180 ? -19.953 10.046 14.943 1.00 47.75 180 ALA A CA 1
ATOM 1450 C C . ALA A 1 180 ? -19.791 10.695 16.334 1.00 47.75 180 ALA A C 1
ATOM 1452 O O . ALA A 1 180 ? -20.232 10.106 17.311 1.00 47.75 180 ALA A O 1
ATOM 1453 N N . GLU A 1 181 ? -19.150 11.867 16.389 1.00 41.91 181 GLU A N 1
ATOM 1454 C CA . GLU A 1 181 ? -19.142 12.830 17.504 1.00 41.91 181 GLU A CA 1
ATOM 1455 C C . GLU A 1 181 ? -20.069 13.991 17.111 1.00 41.91 181 GLU A C 1
ATOM 1457 O O . GLU A 1 181 ? -20.764 14.534 17.994 1.00 41.91 181 GLU A 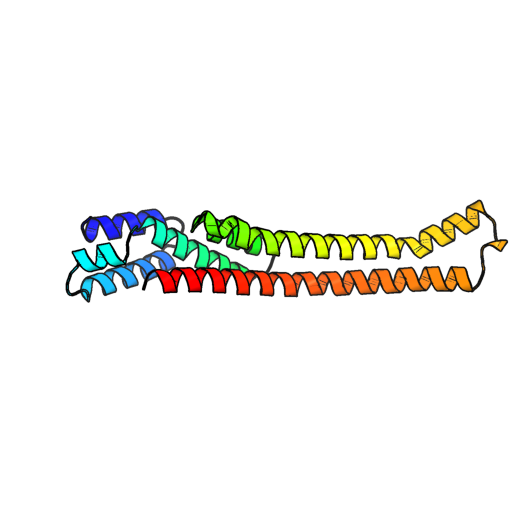O 1
#

Sequence (181 aa):
MDKITFLNYLEDELSRLPKAERDKIMYEYETKFFEAQNEEELIHELGNPKAIAKKVYANTAITDAEMAPNFKNVFHAIMATLGLSFFNILFIITPFLFITFILLIVVLIGAVMMLGPIVSVVNIFINGFHWIDVTNIMFAISFLGLGLMLLITGLKLIEVSYKGILKYLRWCIKIIKRSAE